Protein AF-A0A0C2GSD7-F1 (afdb_monomer_lite)

pLDDT: mean 84.42, std 7.57, range [60.69, 93.44]

Foldseek 3Di:
DFFDVVVVRDDPVCVVVVHDDDDPVVVVPDDDCDDDDPCVVVVVVVVVVVVCVVVVDDDPDDDPPDDDDDDDDDDDDDD

Sequence (79 aa):
MTPNSSLNEKTPAEVFLGRKLRTRMSLLVPQPESAEDPLAKERRERMVQQFDRKHVVVKRKFDVGDKVYAKQWKSPQFH

Structure (mmCIF, N/CA/C/O backbone):
data_AF-A0A0C2GSD7-F1
#
_entry.id   AF-A0A0C2GSD7-F1
#
loop_
_atom_site.group_PDB
_atom_site.id
_atom_site.type_symbol
_atom_site.label_atom_id
_atom_site.label_alt_id
_atom_site.label_comp_id
_atom_site.label_asym_id
_atom_site.label_entity_id
_atom_site.label_seq_id
_atom_site.pdbx_PDB_ins_code
_atom_site.Cartn_x
_atom_site.Cartn_y
_atom_site.Cartn_z
_atom_site.occupancy
_atom_site.B_iso_or_equiv
_atom_site.auth_seq_id
_atom_site.auth_comp_id
_atom_site.auth_asym_id
_atom_site.auth_atom_id
_atom_site.pdbx_PDB_model_num
ATOM 1 N N . MET A 1 1 ? 5.938 7.834 -28.187 1.00 67.75 1 MET A N 1
ATOM 2 C CA . MET A 1 1 ? 6.436 7.089 -29.361 1.00 67.75 1 MET A CA 1
ATOM 3 C C . MET A 1 1 ? 5.832 5.710 -29.300 1.00 67.75 1 MET A C 1
ATOM 5 O O . MET A 1 1 ? 5.838 5.127 -28.223 1.00 67.75 1 MET A O 1
ATOM 9 N N . THR A 1 2 ? 5.266 5.250 -30.407 1.00 80.19 2 THR A N 1
ATOM 10 C CA . THR A 1 2 ? 4.453 4.033 -30.432 1.00 80.19 2 THR A CA 1
ATOM 11 C C . THR A 1 2 ? 5.270 2.898 -31.047 1.00 80.19 2 THR A C 1
ATOM 13 O O . THR A 1 2 ? 5.816 3.093 -32.138 1.00 80.19 2 THR A O 1
ATOM 16 N N . PRO A 1 3 ? 5.423 1.757 -30.354 1.00 84.00 3 PRO A N 1
ATOM 17 C CA . PRO A 1 3 ? 6.080 0.583 -30.917 1.00 84.00 3 PRO A CA 1
ATOM 18 C C . PRO A 1 3 ? 5.216 -0.024 -32.029 1.00 84.00 3 PRO A C 1
ATOM 20 O O . PRO A 1 3 ? 3.994 0.123 -32.021 1.00 84.00 3 PRO A O 1
ATOM 23 N N . ASN A 1 4 ? 5.843 -0.697 -32.992 1.00 85.19 4 ASN A N 1
ATOM 24 C CA . ASN A 1 4 ? 5.147 -1.374 -34.086 1.00 85.19 4 ASN A CA 1
ATOM 25 C C . ASN A 1 4 ? 5.534 -2.861 -34.107 1.00 85.19 4 ASN A C 1
ATOM 27 O O . ASN A 1 4 ? 6.719 -3.190 -34.124 1.00 85.19 4 ASN A O 1
ATOM 31 N N . SER A 1 5 ? 4.544 -3.758 -34.129 1.00 86.88 5 SER A N 1
ATOM 32 C CA . SER A 1 5 ? 4.750 -5.214 -34.139 1.00 86.88 5 SER A CA 1
ATOM 33 C C . SER A 1 5 ? 5.514 -5.699 -35.373 1.00 86.88 5 SER A C 1
ATOM 35 O O . SER A 1 5 ? 6.370 -6.569 -35.257 1.00 86.88 5 SER A O 1
ATOM 37 N N . SER A 1 6 ? 5.293 -5.076 -36.535 1.00 88.69 6 SER A N 1
ATOM 38 C CA . SER A 1 6 ? 6.032 -5.382 -37.773 1.00 88.69 6 SER A CA 1
ATOM 39 C C . SER A 1 6 ? 7.514 -4.984 -37.726 1.00 88.69 6 SER A C 1
ATOM 41 O O . SER A 1 6 ? 8.300 -5.436 -38.553 1.00 88.69 6 SER A O 1
ATOM 43 N N . LEU A 1 7 ? 7.909 -4.159 -36.750 1.00 85.50 7 LEU A N 1
ATOM 44 C CA . LEU A 1 7 ? 9.283 -3.696 -36.539 1.00 85.50 7 LEU A CA 1
ATOM 45 C C . LEU A 1 7 ? 9.919 -4.341 -35.298 1.00 85.50 7 LEU A C 1
ATOM 47 O O . LEU A 1 7 ? 10.748 -3.714 -34.637 1.00 85.50 7 LEU A O 1
ATOM 51 N N . ASN A 1 8 ? 9.531 -5.575 -34.955 1.00 85.19 8 ASN A N 1
ATOM 52 C CA . ASN A 1 8 ? 9.984 -6.274 -33.744 1.00 85.19 8 ASN A CA 1
ATOM 53 C C . ASN A 1 8 ? 9.789 -5.418 -32.477 1.00 85.19 8 ASN A C 1
ATOM 55 O O . ASN A 1 8 ? 10.708 -5.264 -31.674 1.00 85.19 8 ASN A O 1
ATOM 59 N N . GLU A 1 9 ? 8.619 -4.782 -32.364 1.00 85.62 9 GLU A N 1
ATOM 60 C CA . GLU A 1 9 ? 8.231 -3.873 -31.273 1.00 85.62 9 GLU A CA 1
ATOM 61 C C . GLU A 1 9 ? 9.106 -2.615 -31.124 1.00 85.62 9 GLU A C 1
ATOM 63 O O . GLU A 1 9 ? 8.958 -1.853 -30.166 1.00 85.62 9 GLU A O 1
ATOM 68 N N . LYS A 1 10 ? 9.988 -2.330 -32.089 1.00 87.81 10 LYS A N 1
ATOM 69 C CA . LYS A 1 10 ? 10.751 -1.079 -32.123 1.00 87.81 10 LYS A CA 1
ATOM 70 C C . LYS A 1 10 ? 9.882 0.060 -32.629 1.00 87.81 10 LYS A C 1
ATOM 72 O O . LYS A 1 10 ? 8.976 -0.111 -33.450 1.00 87.81 10 LYS A O 1
ATOM 77 N N . THR A 1 11 ? 10.179 1.262 -32.158 1.00 89.38 11 THR A N 1
ATOM 78 C CA . THR A 1 11 ? 9.581 2.475 -32.716 1.00 89.38 11 THR A CA 1
ATOM 79 C C . THR A 1 11 ? 10.300 2.854 -34.021 1.00 89.38 11 THR A C 1
ATOM 81 O O . THR A 1 11 ? 11.505 2.616 -34.147 1.00 89.38 11 THR A O 1
ATOM 84 N N . PRO A 1 12 ? 9.622 3.495 -34.992 1.00 91.12 12 PRO A N 1
ATOM 85 C CA . PRO A 1 12 ? 10.263 3.921 -36.242 1.00 91.12 12 PRO A CA 1
ATOM 86 C C . PRO A 1 12 ? 11.518 4.786 -36.037 1.00 91.12 12 PRO A C 1
ATOM 88 O O . PRO A 1 12 ? 12.503 4.649 -36.757 1.00 91.12 12 PRO A O 1
ATOM 91 N N . ALA A 1 13 ? 11.519 5.634 -35.005 1.00 90.25 13 ALA A N 1
ATOM 92 C CA . ALA A 1 13 ? 12.666 6.472 -34.669 1.00 90.25 13 ALA A CA 1
ATOM 93 C C . ALA A 1 13 ? 13.871 5.670 -34.147 1.00 90.25 13 ALA A C 1
ATOM 95 O O . ALA A 1 13 ? 15.011 6.054 -34.391 1.00 90.25 13 ALA A O 1
ATOM 96 N N . GLU A 1 14 ? 13.645 4.552 -33.454 1.00 91.94 14 GLU A N 1
ATOM 97 C CA . GLU A 1 14 ? 14.725 3.674 -32.984 1.00 91.94 14 GLU A CA 1
ATOM 98 C C . GLU A 1 14 ? 15.354 2.878 -34.124 1.00 91.94 14 GLU A C 1
ATOM 100 O O . GLU A 1 14 ? 16.563 2.654 -34.108 1.00 91.94 14 GLU A O 1
ATOM 105 N N . VAL A 1 15 ? 14.554 2.483 -35.120 1.00 91.62 15 VAL A N 1
ATOM 106 C CA . VAL A 1 15 ? 15.062 1.860 -36.351 1.00 91.62 15 VAL A CA 1
ATOM 107 C C . VAL A 1 15 ? 15.937 2.852 -37.113 1.00 91.62 15 VAL A C 1
ATOM 109 O O . VAL A 1 15 ? 17.052 2.508 -37.488 1.00 91.62 15 VAL A O 1
ATOM 112 N N . PHE A 1 16 ? 15.472 4.095 -37.271 1.00 91.50 16 PHE A N 1
ATOM 113 C CA . PHE A 1 16 ? 16.222 5.142 -37.967 1.00 91.50 16 PHE A CA 1
ATOM 114 C C . PHE A 1 16 ? 17.538 5.507 -37.263 1.00 91.50 16 PHE A C 1
ATOM 116 O O . PHE A 1 16 ? 18.576 5.625 -37.903 1.00 91.50 16 PHE A O 1
ATOM 123 N N . LEU A 1 17 ? 17.515 5.671 -35.937 1.00 91.94 17 LEU A N 1
ATOM 124 C CA . LEU A 1 17 ? 18.691 6.083 -35.160 1.00 91.94 17 LEU A CA 1
ATOM 125 C C . LEU A 1 17 ? 19.620 4.917 -34.791 1.00 91.94 17 LEU A C 1
ATOM 127 O O . LEU A 1 17 ? 20.674 5.151 -34.201 1.00 91.94 17 LEU A O 1
ATOM 131 N N . GLY A 1 18 ? 19.216 3.671 -35.056 1.00 90.75 18 GLY A N 1
ATOM 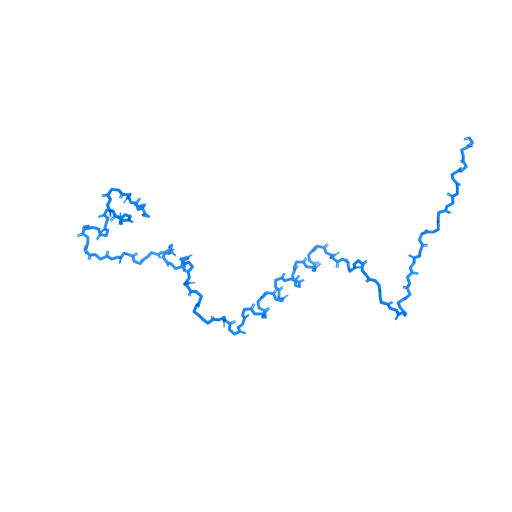132 C CA . GLY A 1 18 ? 19.980 2.468 -34.716 1.00 90.75 18 GLY A CA 1
ATOM 133 C C . GLY A 1 18 ? 20.160 2.226 -33.212 1.00 90.75 18 GLY A C 1
ATOM 134 O O . GLY A 1 18 ? 20.983 1.403 -32.816 1.00 90.75 18 GLY A O 1
ATOM 135 N N . ARG A 1 19 ? 19.415 2.930 -32.348 1.00 90.81 19 ARG A N 1
ATOM 136 C CA . ARG A 1 19 ? 19.532 2.839 -30.882 1.00 90.81 19 ARG A CA 1
ATOM 137 C C . ARG A 1 19 ? 18.185 2.999 -30.186 1.00 90.81 19 ARG A C 1
ATOM 139 O O . ARG A 1 19 ? 17.310 3.705 -30.680 1.00 90.81 19 ARG A O 1
ATOM 146 N N . LYS A 1 20 ? 18.053 2.404 -28.995 1.00 87.75 20 LYS A N 1
ATOM 147 C CA . LYS A 1 20 ? 16.862 2.539 -28.140 1.00 87.75 20 LYS A CA 1
ATOM 148 C C . LYS A 1 20 ? 16.756 3.959 -27.578 1.00 87.75 20 LYS A C 1
ATOM 150 O O . LYS A 1 20 ? 17.738 4.497 -27.054 1.00 87.75 20 LYS A O 1
ATOM 155 N N . LEU A 1 21 ? 15.574 4.568 -27.660 1.00 87.81 21 LEU A N 1
ATOM 156 C CA . LEU A 1 21 ? 15.356 5.930 -27.173 1.00 87.81 21 LEU A CA 1
ATOM 157 C C . LEU A 1 21 ? 14.912 5.916 -25.709 1.00 87.81 21 LEU A C 1
ATOM 159 O O . LEU A 1 21 ? 13.896 5.325 -25.347 1.00 87.81 21 LEU A O 1
ATOM 163 N N . ARG A 1 22 ? 15.663 6.615 -24.849 1.00 87.38 22 ARG A N 1
ATOM 164 C CA . AR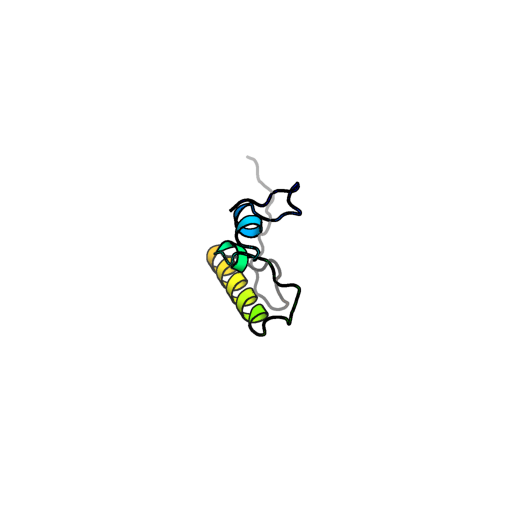G A 1 22 ? 15.269 6.837 -23.452 1.00 87.38 22 ARG A CA 1
ATOM 165 C C . ARG A 1 22 ? 14.235 7.957 -23.400 1.00 87.38 22 ARG A C 1
ATOM 167 O O . ARG A 1 22 ? 14.540 9.110 -23.686 1.00 87.38 22 ARG A O 1
ATOM 174 N N . THR A 1 23 ? 13.006 7.601 -23.051 1.00 86.44 23 THR A N 1
ATOM 175 C CA . THR A 1 23 ? 11.870 8.525 -22.913 1.00 86.44 23 THR A CA 1
ATOM 176 C C . THR A 1 23 ? 11.354 8.514 -21.476 1.00 86.44 23 THR A C 1
ATOM 178 O O . THR A 1 23 ? 11.684 7.614 -20.706 1.00 86.44 23 THR A O 1
ATOM 181 N N . ARG A 1 24 ? 10.487 9.462 -21.096 1.00 89.12 24 ARG A N 1
ATOM 182 C CA . ARG A 1 24 ? 9.841 9.438 -1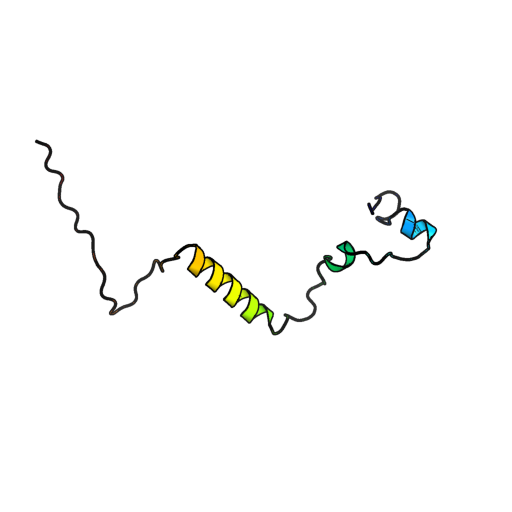9.768 1.00 89.12 24 ARG A CA 1
ATOM 183 C C . ARG A 1 24 ? 9.116 8.114 -19.494 1.00 89.12 24 ARG A C 1
ATOM 185 O O . ARG A 1 24 ? 9.198 7.604 -18.388 1.00 89.12 24 ARG A O 1
ATOM 192 N N . MET A 1 25 ? 8.501 7.516 -20.516 1.00 82.62 25 MET A N 1
ATOM 193 C CA . MET A 1 25 ? 7.839 6.211 -20.395 1.00 82.62 25 MET A CA 1
ATOM 194 C C . MET A 1 25 ? 8.823 5.063 -20.155 1.00 82.62 25 MET A C 1
ATOM 196 O O . MET A 1 25 ? 8.477 4.111 -19.469 1.00 82.62 25 MET A O 1
ATOM 200 N N . SER A 1 26 ? 10.064 5.160 -20.651 1.00 81.81 26 SER A N 1
ATOM 201 C CA . SER A 1 26 ? 11.088 4.142 -20.371 1.00 81.81 26 SER A CA 1
ATOM 202 C C . SER A 1 26 ? 11.478 4.066 -18.889 1.00 81.81 26 SER A C 1
ATOM 204 O O . SER A 1 26 ? 11.969 3.031 -18.457 1.00 81.81 26 SER A O 1
ATOM 206 N N . LEU A 1 27 ? 11.213 5.123 -18.108 1.00 83.56 27 LEU A N 1
ATOM 207 C CA . LEU A 1 27 ? 11.410 5.137 -16.652 1.00 83.56 27 LEU A CA 1
ATOM 208 C C . LEU A 1 27 ? 10.288 4.419 -15.889 1.00 83.56 27 LEU A C 1
ATOM 210 O O . LEU A 1 27 ? 10.459 4.106 -14.718 1.00 83.56 27 LEU A O 1
ATOM 214 N N . LEU A 1 28 ? 9.143 4.192 -16.538 1.00 83.69 28 LEU A N 1
ATOM 215 C CA . LEU A 1 28 ? 7.975 3.534 -15.948 1.00 83.69 28 LEU A CA 1
ATOM 216 C C . LEU A 1 28 ? 7.933 2.032 -16.247 1.00 83.69 28 LEU A C 1
ATOM 218 O O . LEU A 1 28 ? 6.989 1.359 -15.844 1.00 83.69 28 LEU A O 1
ATOM 222 N N . VAL A 1 29 ? 8.921 1.505 -16.977 1.00 80.88 29 VAL A N 1
ATOM 223 C CA . VAL A 1 29 ? 9.021 0.071 -17.250 1.00 80.88 29 VAL A CA 1
ATOM 224 C C . VAL A 1 29 ? 9.346 -0.636 -15.932 1.00 80.88 29 VAL A C 1
ATOM 226 O O . VAL A 1 29 ? 10.359 -0.286 -15.318 1.00 80.88 29 VAL A O 1
ATOM 229 N N . PRO A 1 30 ? 8.521 -1.606 -15.488 1.00 78.88 30 PRO A N 1
ATOM 230 C CA . PRO A 1 30 ? 8.818 -2.382 -14.293 1.00 78.88 30 PRO A CA 1
ATOM 231 C C . PRO A 1 30 ? 10.201 -3.010 -14.428 1.00 78.88 30 PRO A C 1
ATOM 233 O O . PRO A 1 30 ? 10.492 -3.680 -15.422 1.00 78.88 30 PRO A O 1
ATOM 236 N N . GLN A 1 31 ? 11.071 -2.759 -13.455 1.00 73.75 31 GLN A N 1
ATOM 237 C CA . GLN A 1 31 ? 12.342 -3.463 -13.403 1.00 73.75 31 GLN A CA 1
ATOM 238 C C . GLN A 1 31 ? 12.057 -4.907 -12.966 1.00 73.75 31 GLN A C 1
ATOM 240 O O . GLN A 1 31 ? 11.240 -5.098 -12.060 1.00 73.75 31 GLN A O 1
ATOM 245 N N . PRO A 1 32 ? 12.663 -5.922 -13.614 1.00 70.88 32 PRO A N 1
ATOM 246 C CA . PRO A 1 32 ? 12.586 -7.294 -13.117 1.00 70.88 32 PRO A CA 1
ATOM 247 C C . PRO A 1 32 ? 13.084 -7.296 -11.671 1.00 70.88 32 PRO A C 1
ATOM 249 O O . PRO A 1 32 ? 14.029 -6.565 -11.400 1.00 70.88 32 PRO A O 1
ATOM 252 N N . GLU A 1 33 ? 12.427 -8.048 -10.780 1.00 65.81 33 GLU A N 1
ATOM 253 C CA . GLU A 1 33 ? 12.574 -8.023 -9.311 1.00 65.81 33 GLU A CA 1
ATOM 254 C C . GLU A 1 33 ? 14.041 -8.054 -8.839 1.00 65.81 33 GLU A C 1
ATOM 256 O O . GLU A 1 33 ? 14.593 -9.080 -8.448 1.00 65.81 33 GLU A O 1
ATOM 261 N N . SER A 1 34 ? 14.707 -6.907 -8.900 1.00 60.69 34 SER A N 1
ATOM 262 C CA . SER A 1 34 ? 16.102 -6.735 -8.543 1.00 60.69 34 SER A CA 1
ATOM 263 C C . SER A 1 34 ? 16.131 -6.078 -7.179 1.00 60.69 34 SER A C 1
ATOM 265 O O . SER A 1 34 ? 16.012 -4.860 -7.094 1.00 60.69 34 SER A O 1
ATOM 267 N N . ALA A 1 35 ? 16.276 -6.920 -6.153 1.00 64.31 35 ALA A N 1
ATOM 268 C CA . ALA A 1 35 ? 16.293 -6.586 -4.731 1.00 64.31 35 ALA A CA 1
ATOM 269 C C . ALA A 1 35 ? 15.027 -5.853 -4.254 1.00 64.31 35 ALA A C 1
ATOM 271 O O . ALA A 1 35 ? 14.681 -4.775 -4.731 1.00 64.31 35 ALA A O 1
ATOM 272 N N . GLU A 1 36 ? 14.330 -6.423 -3.269 1.00 66.94 36 GLU A N 1
ATOM 273 C CA . GLU A 1 36 ? 13.306 -5.664 -2.554 1.00 66.94 36 GLU A CA 1
ATOM 274 C C . GLU A 1 36 ? 13.926 -4.347 -2.072 1.00 66.94 36 GLU A C 1
ATOM 276 O O . GLU A 1 36 ? 14.924 -4.353 -1.349 1.00 66.94 36 GLU A O 1
ATOM 281 N N . ASP A 1 37 ? 13.363 -3.218 -2.517 1.00 72.12 37 ASP A N 1
ATOM 282 C CA . ASP A 1 37 ? 13.784 -1.902 -2.049 1.00 72.12 37 ASP A CA 1
ATOM 283 C C . ASP A 1 37 ? 13.719 -1.919 -0.510 1.00 72.12 37 ASP A C 1
ATOM 285 O O . ASP A 1 37 ? 12.655 -2.223 0.046 1.00 72.12 37 ASP A O 1
ATOM 289 N N . PRO A 1 38 ? 14.826 -1.627 0.200 1.00 76.56 38 PRO A N 1
ATOM 290 C CA . PRO A 1 38 ? 14.861 -1.676 1.661 1.00 76.56 38 PRO A CA 1
ATOM 291 C C . PRO A 1 38 ? 13.797 -0.770 2.302 1.00 76.56 38 PRO A C 1
ATOM 293 O O . PRO A 1 38 ? 13.366 -1.021 3.428 1.00 76.56 38 PRO A O 1
ATOM 296 N N . LEU A 1 39 ? 13.319 0.248 1.577 1.00 79.12 39 LEU A N 1
ATOM 297 C CA . LEU A 1 39 ? 12.268 1.170 2.008 1.00 79.12 39 LEU A CA 1
ATOM 298 C C . LEU A 1 39 ? 10.865 0.780 1.516 1.00 79.12 39 LEU A C 1
ATOM 300 O O . LEU A 1 39 ? 9.881 1.440 1.867 1.00 79.12 39 LEU A O 1
ATOM 304 N N . ALA A 1 40 ? 10.721 -0.296 0.738 1.00 81.50 40 ALA A N 1
ATOM 305 C CA . ALA A 1 40 ? 9.432 -0.728 0.198 1.00 81.50 40 ALA A CA 1
ATOM 306 C C . ALA A 1 40 ? 8.426 -1.042 1.309 1.00 81.50 40 ALA A C 1
ATOM 308 O O . ALA A 1 40 ? 7.244 -0.707 1.192 1.00 81.50 40 ALA A O 1
ATOM 309 N N . LYS A 1 41 ? 8.891 -1.656 2.404 1.00 83.81 41 LYS A N 1
ATOM 310 C CA . LYS A 1 41 ? 8.051 -1.962 3.566 1.00 83.81 41 LYS A CA 1
ATOM 311 C C . LYS A 1 41 ? 7.513 -0.683 4.209 1.00 83.81 41 LYS A C 1
ATOM 313 O O . LYS A 1 41 ? 6.301 -0.546 4.354 1.00 83.81 41 LYS A O 1
ATOM 318 N N . GLU A 1 42 ? 8.391 0.276 4.490 1.00 88.06 42 GLU A N 1
ATOM 319 C CA . GLU A 1 42 ? 8.015 1.554 5.098 1.00 88.06 42 GLU A CA 1
ATOM 320 C C . GLU A 1 42 ? 7.055 2.351 4.197 1.00 88.06 42 GLU A C 1
ATOM 322 O O . GLU A 1 42 ? 6.053 2.899 4.661 1.00 88.06 42 GLU A O 1
ATOM 327 N N . ARG A 1 43 ? 7.300 2.376 2.880 1.00 88.12 43 ARG A N 1
ATOM 328 C CA . ARG A 1 43 ? 6.405 3.033 1.916 1.00 88.12 43 ARG A CA 1
ATOM 329 C C . ARG A 1 43 ? 5.007 2.409 1.924 1.00 88.12 43 ARG A C 1
ATOM 331 O O . ARG A 1 43 ? 4.020 3.147 1.904 1.00 88.12 43 ARG A O 1
ATOM 338 N N . ARG A 1 44 ? 4.912 1.075 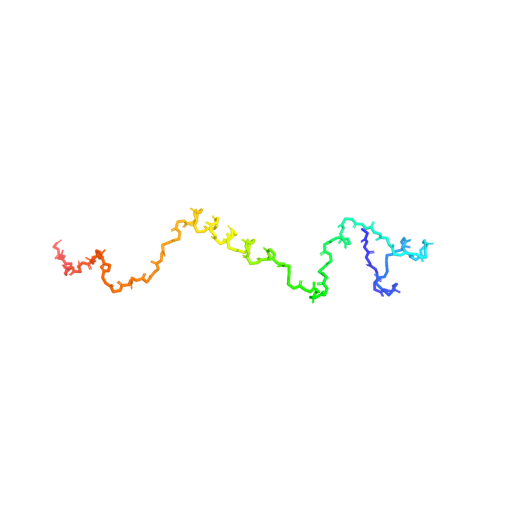1.953 1.00 88.12 44 ARG A N 1
ATOM 339 C CA . ARG A 1 44 ? 3.622 0.370 2.043 1.00 88.12 44 ARG A CA 1
ATOM 340 C C . ARG A 1 44 ? 2.901 0.704 3.345 1.00 88.12 44 ARG A C 1
ATOM 342 O O . ARG A 1 44 ? 1.715 1.016 3.305 1.00 88.12 44 ARG A O 1
ATOM 349 N N . GLU A 1 45 ? 3.608 0.707 4.471 1.00 92.31 45 GLU A N 1
ATOM 350 C CA . GLU A 1 45 ? 3.038 1.061 5.776 1.00 92.31 45 GLU A CA 1
ATOM 351 C C . GLU A 1 45 ? 2.484 2.492 5.785 1.00 92.31 45 GLU A C 1
ATOM 353 O O . GLU A 1 45 ? 1.340 2.704 6.187 1.00 92.31 45 GLU A O 1
ATOM 358 N N . ARG A 1 46 ? 3.232 3.466 5.252 1.00 92.50 46 ARG A N 1
ATOM 359 C CA . ARG A 1 46 ? 2.762 4.857 5.112 1.00 92.50 46 ARG A CA 1
ATOM 360 C C . ARG A 1 46 ? 1.512 4.963 4.233 1.00 92.50 46 ARG A C 1
ATOM 362 O O . ARG A 1 46 ? 0.594 5.712 4.565 1.00 92.50 46 ARG A O 1
ATOM 369 N N . MET A 1 47 ? 1.456 4.207 3.133 1.00 92.94 47 MET A N 1
ATOM 370 C CA . MET A 1 47 ? 0.287 4.171 2.246 1.00 92.94 47 MET A CA 1
ATOM 371 C C . MET A 1 47 ? -0.956 3.643 2.973 1.00 92.94 47 MET A C 1
ATOM 373 O O . MET A 1 47 ? -2.022 4.252 2.877 1.00 92.94 47 MET A O 1
ATOM 377 N N . VAL A 1 48 ? -0.811 2.551 3.729 1.00 91.62 48 VAL A N 1
ATOM 378 C CA . VAL A 1 48 ? -1.902 1.966 4.525 1.00 91.62 48 VAL A CA 1
ATOM 379 C C . VAL A 1 48 ? -2.371 2.950 5.597 1.00 91.62 48 VAL A C 1
ATOM 381 O O . VAL A 1 48 ? -3.560 3.243 5.671 1.00 91.62 48 VAL A O 1
ATOM 384 N N . GLN A 1 49 ? -1.451 3.566 6.345 1.00 91.31 49 GLN A N 1
ATOM 385 C CA . GLN A 1 49 ? -1.795 4.569 7.361 1.00 91.31 49 GLN A CA 1
ATOM 386 C C . GLN A 1 49 ? -2.562 5.762 6.772 1.00 91.31 49 GLN A C 1
ATOM 388 O O . GLN A 1 49 ? -3.533 6.242 7.361 1.00 91.31 49 GLN A O 1
ATOM 393 N N . GLN A 1 50 ? -2.145 6.254 5.600 1.00 93.44 50 GLN A N 1
ATOM 394 C CA . GLN A 1 50 ? -2.831 7.357 4.929 1.00 93.44 50 GLN A CA 1
ATOM 395 C C . GLN A 1 50 ? -4.250 6.965 4.504 1.00 93.44 50 GLN A C 1
ATOM 397 O O . GLN A 1 50 ? -5.175 7.773 4.649 1.00 93.44 50 GLN A O 1
ATOM 402 N N . PHE A 1 51 ? -4.415 5.751 3.980 1.00 93.06 51 PHE A N 1
ATOM 403 C CA . PHE A 1 51 ? -5.714 5.210 3.600 1.00 93.06 51 PHE A CA 1
ATOM 404 C C . PHE A 1 51 ? -6.631 5.085 4.821 1.00 93.06 51 PHE A C 1
ATOM 406 O O . PHE A 1 51 ? -7.720 5.661 4.823 1.00 93.06 51 PHE A O 1
ATOM 413 N N . ASP A 1 52 ? -6.156 4.435 5.882 1.00 91.12 52 ASP A N 1
ATOM 414 C CA . ASP A 1 52 ? -6.923 4.208 7.108 1.00 91.12 52 ASP A CA 1
ATOM 415 C C . ASP A 1 52 ? -7.368 5.525 7.748 1.00 91.12 52 ASP A C 1
ATOM 417 O O . ASP A 1 52 ? -8.529 5.666 8.137 1.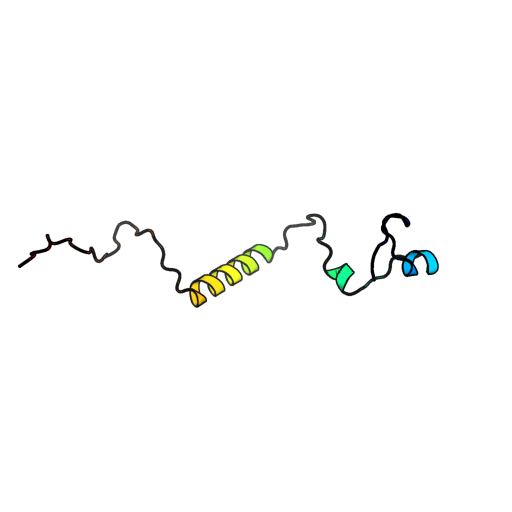00 91.12 52 ASP A O 1
ATOM 421 N N . ARG A 1 53 ? -6.480 6.530 7.773 1.00 86.94 53 ARG A N 1
ATOM 422 C CA . ARG A 1 53 ? -6.797 7.877 8.266 1.00 86.94 53 ARG A CA 1
ATOM 423 C C . ARG A 1 53 ? -7.881 8.554 7.433 1.00 86.94 53 ARG A C 1
ATOM 425 O O . ARG A 1 53 ? -8.782 9.169 7.994 1.00 86.94 53 ARG A O 1
ATOM 432 N N . LYS A 1 54 ? -7.787 8.486 6.101 1.00 91.81 54 LYS A N 1
ATOM 433 C CA . LYS A 1 54 ? -8.745 9.147 5.199 1.00 91.81 54 LYS A CA 1
ATOM 434 C C . LYS A 1 54 ? -10.116 8.476 5.239 1.00 91.81 54 LYS A C 1
ATOM 436 O O . LYS A 1 54 ? -11.130 9.161 5.148 1.00 91.81 54 LYS A O 1
ATOM 441 N N . HIS A 1 55 ? -10.138 7.154 5.349 1.00 88.75 55 HIS A N 1
ATOM 442 C CA . HIS A 1 55 ? -11.357 6.356 5.274 1.00 88.75 55 HIS A CA 1
ATOM 443 C C . HIS A 1 55 ? -11.922 5.976 6.646 1.00 88.75 55 HIS A C 1
ATOM 445 O O . HIS A 1 55 ? -12.908 5.246 6.698 1.00 88.75 55 HIS A O 1
ATOM 451 N N . VAL A 1 56 ? -11.326 6.488 7.734 1.00 81.12 56 VAL A N 1
ATOM 452 C CA . VAL A 1 56 ? -11.696 6.210 9.133 1.00 81.12 56 VAL A CA 1
ATOM 453 C C . VAL A 1 56 ? -11.932 4.710 9.322 1.00 81.12 56 VAL A C 1
ATOM 455 O O . VAL A 1 56 ? -12.995 4.255 9.747 1.00 81.12 56 VAL A O 1
ATOM 458 N N . VAL A 1 57 ? -10.943 3.918 8.908 1.00 82.00 57 VAL A N 1
ATOM 459 C CA . VAL A 1 57 ? -11.047 2.460 8.942 1.00 82.00 57 VAL A CA 1
ATOM 460 C C . VAL A 1 57 ? -11.033 2.013 10.400 1.00 82.00 57 VAL A C 1
ATOM 462 O O . VAL A 1 57 ? -10.027 2.125 11.097 1.00 82.00 57 VAL A O 1
ATOM 465 N N . VAL A 1 58 ? -12.167 1.499 10.872 1.00 78.50 58 VAL A N 1
ATOM 466 C CA . VAL A 1 58 ? -12.287 0.932 12.218 1.00 78.50 58 VAL A CA 1
ATOM 467 C C . VAL A 1 58 ? -11.954 -0.556 12.161 1.00 78.50 58 VAL A C 1
ATOM 469 O O . VAL A 1 58 ? -12.482 -1.297 11.324 1.00 78.50 58 VAL A O 1
ATOM 472 N N . LYS A 1 59 ? -11.082 -1.011 13.068 1.00 79.75 59 LYS A N 1
ATOM 473 C CA . LYS A 1 59 ? -10.783 -2.438 13.229 1.00 79.75 59 LYS A CA 1
ATOM 474 C C . LYS A 1 59 ? -12.074 -3.193 13.555 1.00 79.75 59 LYS A C 1
ATOM 476 O O . LYS A 1 59 ? -12.810 -2.826 14.462 1.00 79.75 59 LYS A O 1
ATOM 481 N N . ARG A 1 60 ? -12.344 -4.270 12.813 1.00 78.81 60 ARG A N 1
ATOM 482 C CA . ARG A 1 60 ? -13.564 -5.091 12.962 1.00 78.81 60 ARG A CA 1
ATOM 483 C C . ARG A 1 60 ? -13.455 -6.188 14.027 1.00 78.81 60 ARG A C 1
ATOM 485 O O . ARG A 1 60 ? -14.389 -6.966 14.184 1.00 78.81 60 ARG A O 1
ATOM 492 N N . LYS A 1 61 ? -12.307 -6.299 14.695 1.00 85.38 61 LYS A N 1
ATOM 493 C CA . LYS A 1 61 ? -12.036 -7.298 15.731 1.00 85.38 61 LYS A CA 1
ATOM 494 C C . LYS A 1 61 ? -11.715 -6.575 17.033 1.00 85.38 61 LYS A C 1
ATOM 496 O O . LYS A 1 61 ? -11.020 -5.563 16.993 1.00 85.38 61 LYS A O 1
ATOM 501 N N . PHE A 1 62 ? -12.238 -7.111 18.127 1.00 85.94 62 PHE A N 1
ATOM 502 C CA . PHE A 1 62 ? -11.962 -6.672 19.490 1.00 85.94 62 PHE A CA 1
ATOM 503 C C . PHE A 1 62 ? -11.067 -7.709 20.159 1.00 85.94 62 PHE A C 1
ATOM 505 O O . PHE A 1 62 ? -11.223 -8.906 19.888 1.00 85.94 62 PHE A O 1
ATOM 512 N N . ASP A 1 63 ? -10.162 -7.255 21.014 1.00 89.88 63 ASP A N 1
ATOM 513 C CA . ASP A 1 63 ? -9.271 -8.122 21.773 1.00 89.88 63 ASP A CA 1
ATOM 514 C C . ASP A 1 63 ? -9.839 -8.382 23.182 1.00 89.88 63 ASP A C 1
ATOM 516 O O . ASP A 1 63 ? -10.731 -7.685 23.679 1.00 89.88 63 ASP A O 1
ATOM 520 N N . VAL A 1 64 ? -9.362 -9.446 23.836 1.00 90.50 64 VAL A N 1
ATOM 521 C CA . VAL A 1 64 ? -9.837 -9.820 25.176 1.00 90.50 64 VAL A CA 1
ATOM 522 C C . VAL A 1 64 ? -9.434 -8.737 26.179 1.00 90.50 64 VAL A C 1
ATOM 524 O O . VAL A 1 64 ? -8.251 -8.479 26.376 1.00 90.50 64 VAL A O 1
ATOM 527 N N . GLY A 1 65 ? -10.427 -8.134 26.835 1.00 91.75 65 GLY A N 1
ATOM 528 C CA . GLY A 1 65 ? -10.239 -7.024 27.777 1.00 91.75 65 GLY A CA 1
ATOM 529 C C . GLY A 1 65 ? -10.741 -5.674 27.257 1.00 91.75 65 GLY A C 1
ATOM 530 O O . GLY A 1 65 ? -10.900 -4.745 28.053 1.00 91.75 65 GLY A O 1
ATOM 531 N N . ASP A 1 66 ? -11.070 -5.571 25.967 1.00 90.00 66 ASP A N 1
ATOM 532 C CA . ASP A 1 66 ? -11.655 -4.359 25.400 1.00 90.00 66 ASP A CA 1
ATOM 533 C C . ASP A 1 66 ? -13.072 -4.118 25.936 1.00 90.00 66 ASP A C 1
ATOM 535 O O . ASP A 1 66 ? -13.939 -4.997 25.940 1.00 90.00 66 ASP A O 1
ATOM 539 N N . LYS A 1 67 ? -13.343 -2.879 26.357 1.00 90.69 67 LYS A N 1
ATOM 540 C CA . LYS A 1 67 ? -14.700 -2.446 26.703 1.00 90.69 67 LYS A CA 1
ATOM 541 C C . LYS A 1 67 ? -15.459 -2.145 25.415 1.00 90.69 67 LYS A C 1
ATOM 543 O O . LYS A 1 67 ? -15.151 -1.174 24.728 1.00 90.69 67 LYS A O 1
ATOM 548 N N . VAL A 1 68 ? -16.468 -2.956 25.112 1.00 88.19 68 VAL A N 1
ATOM 549 C CA . VAL A 1 68 ? -17.290 -2.817 23.903 1.00 88.19 68 VAL A CA 1
ATOM 550 C C . VAL A 1 68 ? -18.722 -2.418 24.242 1.00 88.19 68 VAL A C 1
ATOM 552 O O . VAL A 1 68 ? -19.281 -2.843 25.252 1.00 88.19 68 VAL A O 1
ATOM 555 N N . TYR A 1 69 ? -19.342 -1.621 23.372 1.00 87.19 69 TYR A N 1
ATOM 556 C CA . TYR A 1 69 ? -20.777 -1.351 23.431 1.00 87.19 69 TYR A CA 1
ATOM 557 C C . TYR A 1 69 ? -21.524 -2.394 22.598 1.00 87.19 69 TYR A C 1
ATOM 559 O O . TYR A 1 69 ? -21.270 -2.538 21.403 1.00 87.19 69 TYR A O 1
ATOM 567 N N . ALA A 1 70 ? -22.469 -3.103 23.214 1.00 88.00 70 ALA A N 1
ATOM 568 C CA . ALA A 1 70 ? -23.329 -4.056 22.522 1.00 88.00 70 ALA A CA 1
ATOM 569 C C . ALA A 1 70 ? -24.707 -3.439 22.263 1.00 88.00 70 ALA A C 1
ATOM 571 O O . ALA A 1 70 ? -25.365 -2.942 23.180 1.00 88.00 70 ALA A O 1
ATOM 572 N N . LYS A 1 71 ? -25.180 -3.503 21.015 1.00 88.62 71 LYS A N 1
ATOM 573 C CA . LYS A 1 71 ? -26.563 -3.142 20.697 1.00 88.62 71 LYS A CA 1
ATOM 574 C C . LYS A 1 71 ? -27.479 -4.271 21.164 1.00 88.62 71 LYS A C 1
ATOM 576 O O . LYS A 1 71 ? -27.527 -5.328 20.542 1.00 88.62 71 LYS A O 1
ATOM 581 N N . GLN A 1 72 ? -28.212 -4.042 22.247 1.00 87.44 72 GLN A N 1
ATOM 582 C CA . GLN A 1 72 ? -29.251 -4.968 22.689 1.00 87.44 72 GLN A CA 1
ATOM 583 C C . GLN A 1 72 ? -30.467 -4.848 21.770 1.00 87.44 72 GLN A C 1
ATOM 585 O O . GLN A 1 72 ? -31.030 -3.764 21.607 1.00 87.44 72 GLN A O 1
ATOM 590 N N . TRP A 1 73 ? -30.867 -5.958 21.153 1.00 85.88 73 TRP A N 1
ATOM 591 C CA . TRP A 1 73 ? -32.099 -6.001 20.376 1.00 85.88 73 TRP A CA 1
ATOM 592 C C . TRP A 1 73 ? -33.298 -6.062 21.322 1.00 85.88 73 TRP A C 1
ATOM 594 O O . TRP A 1 73 ? -33.332 -6.892 22.230 1.00 85.88 73 TRP A O 1
ATOM 604 N N . LYS A 1 74 ? -34.287 -5.198 21.101 1.00 86.06 74 LYS A N 1
ATOM 605 C CA . LYS A 1 74 ? -35.595 -5.282 21.758 1.00 86.06 74 LYS A CA 1
ATOM 606 C C . LYS A 1 74 ? -36.628 -5.662 20.707 1.00 86.06 74 LYS A C 1
ATOM 608 O O . LYS A 1 74 ? -36.521 -5.218 19.564 1.00 86.06 74 LYS A O 1
ATOM 613 N N . SER A 1 75 ? -37.597 -6.498 21.075 1.00 83.19 75 S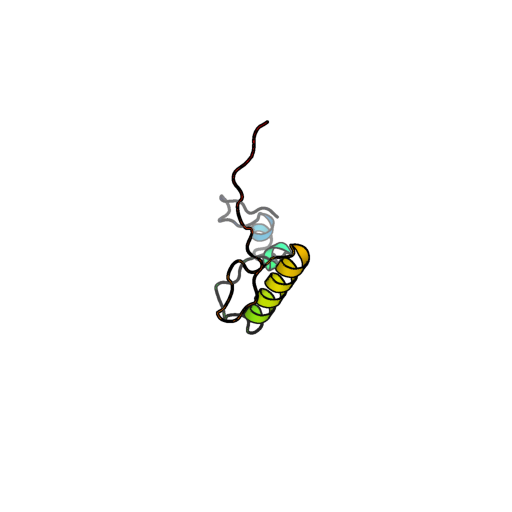ER A N 1
ATOM 614 C CA . SER A 1 75 ? -38.687 -6.850 20.166 1.00 83.19 75 SER A CA 1
ATOM 615 C C . SER A 1 75 ? -39.441 -5.578 19.753 1.00 83.19 75 SER A C 1
ATOM 617 O O . SER A 1 75 ? -39.735 -4.745 20.616 1.00 83.19 75 SER A O 1
ATOM 619 N N . PRO A 1 76 ? -39.737 -5.384 18.455 1.00 80.88 76 PRO A N 1
ATOM 620 C CA . PRO A 1 76 ? -40.527 -4.240 18.031 1.00 80.88 76 PRO A CA 1
ATOM 621 C C . PRO A 1 76 ? -41.939 -4.370 18.605 1.00 80.88 76 PRO A C 1
ATOM 623 O O . PRO A 1 76 ? -42.581 -5.408 18.444 1.00 80.88 76 PRO A O 1
ATOM 626 N N . GLN A 1 77 ? -42.423 -3.328 19.273 1.00 78.00 77 GLN A N 1
ATOM 627 C CA . GLN A 1 77 ? -43.837 -3.215 19.606 1.00 78.00 77 GLN A CA 1
ATOM 628 C C . GLN A 1 77 ? -44.523 -2.482 18.459 1.00 78.00 77 GLN A C 1
ATOM 630 O O . GLN A 1 77 ? -44.322 -1.286 18.277 1.00 78.00 77 GLN A O 1
ATOM 635 N N . PHE A 1 78 ? -45.305 -3.212 17.673 1.00 73.81 78 PHE A N 1
ATOM 636 C CA . PHE A 1 78 ? -46.203 -2.619 16.690 1.00 73.81 78 PHE A CA 1
ATOM 637 C C . PHE A 1 78 ? -47.528 -2.324 17.404 1.00 73.81 78 PHE A C 1
ATOM 639 O O . PHE A 1 78 ? -48.117 -3.248 17.964 1.00 73.81 78 PHE A O 1
ATOM 646 N N . HIS A 1 79 ? -47.922 -1.050 17.478 1.00 65.56 79 HIS A N 1
ATOM 647 C CA . HIS A 1 79 ? -49.221 -0.570 17.971 1.00 65.56 79 HIS A CA 1
ATOM 648 C C . HIS A 1 79 ? -49.821 0.347 16.910 1.00 65.56 79 HIS A C 1
ATOM 650 O O . HIS A 1 79 ? -49.027 1.100 16.297 1.00 65.56 79 HIS A O 1
#

Radius of gyration: 27.64 Å; chains: 1; bounding box: 69×19×66 Å

Secondary structure (DSSP, 8-state):
----GGGTT--HHHHHHTS----GGGGGSPPP--S--TTHHHHHHHHHHHHHHHHT---S---TT--------------

Organism: NCBI:txid51022